Protein AF-A0A0L1L351-F1 (afdb_monomer_lite)

pLDDT: mean 82.44, std 9.79,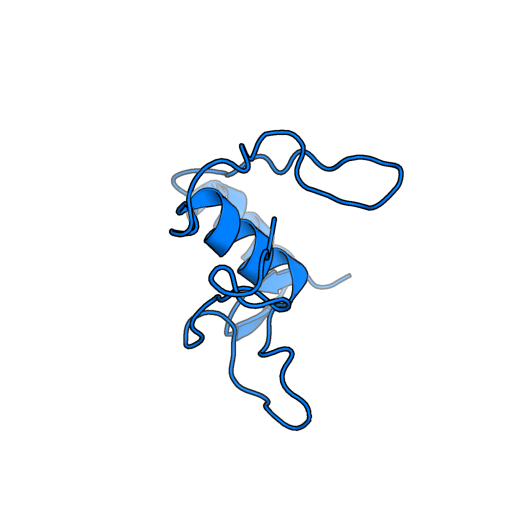 range [54.91, 95.38]

Sequence (90 aa):
EPAILDGYGPIPPSMARDLIANGAESFHRVLIDPRDGAPLEIGRKNYRLTPAMRHWLRLRDAKCTFPGCNNNTLDNDADHIHPWHH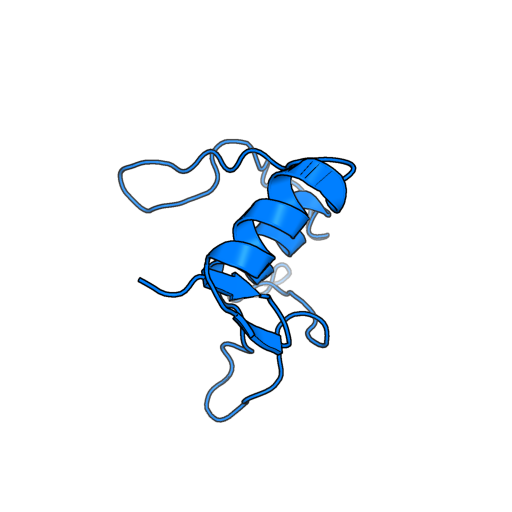GGTT

Secondary structure (DSSP, 8-state):
-PEEETTTEEE-HHHHHHIIIII-S------B-TTT--BTT-----SSPPHHHHHHHHHHHSB--STT---BGGG-----SS-GGGT---

Structure (mmCIF, N/CA/C/O backbone):
data_AF-A0A0L1L351-F1
#
_entry.id   AF-A0A0L1L351-F1
#
loop_
_atom_site.group_PDB
_atom_site.id
_atom_site.type_symbol
_atom_site.label_atom_id
_atom_site.label_alt_id
_atom_site.label_comp_id
_atom_site.label_asym_id
_atom_site.label_entity_id
_atom_site.label_seq_id
_atom_site.pdbx_PDB_ins_code
_atom_site.Cartn_x
_atom_site.Cartn_y
_atom_site.Cartn_z
_atom_site.occupancy
_atom_site.B_iso_or_equiv
_atom_site.auth_seq_id
_atom_site.auth_comp_id
_atom_site.auth_asym_id
_atom_site.auth_atom_id
_atom_site.pdbx_PDB_model_num
ATOM 1 N N . GLU A 1 1 ? -20.198 -4.223 6.579 1.00 60.62 1 GLU A N 1
ATOM 2 C CA . GLU A 1 1 ? -18.814 -4.733 6.489 1.00 60.62 1 GLU A CA 1
ATOM 3 C C . GLU A 1 1 ? -17.944 -4.247 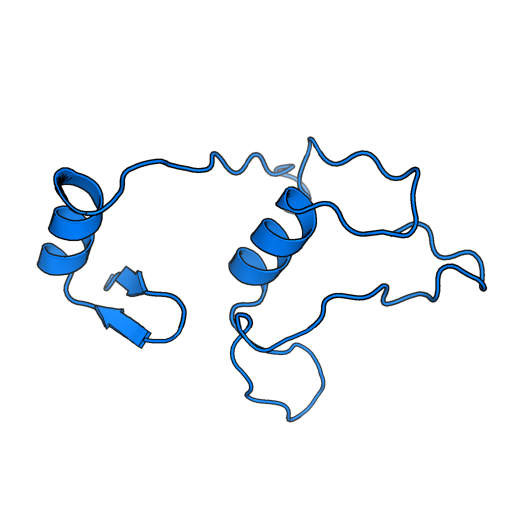7.653 1.00 60.62 1 GLU A C 1
ATOM 5 O O . GLU A 1 1 ? -18.060 -3.074 8.016 1.00 60.62 1 GLU A O 1
ATOM 10 N N . PRO A 1 2 ? -17.133 -5.124 8.277 1.00 79.25 2 PRO A N 1
ATOM 11 C CA . PRO A 1 2 ? -16.090 -4.733 9.230 1.00 79.25 2 PRO A CA 1
ATOM 12 C C . PRO A 1 2 ? -14.992 -3.912 8.537 1.00 79.25 2 PRO A C 1
ATOM 14 O O . PRO A 1 2 ? -14.729 -4.098 7.350 1.00 79.25 2 PRO A O 1
ATOM 17 N N . ALA A 1 3 ? -14.354 -3.001 9.272 1.00 89.06 3 ALA A N 1
ATOM 18 C CA . ALA A 1 3 ? -13.215 -2.246 8.754 1.00 89.06 3 ALA A CA 1
ATOM 19 C C . ALA A 1 3 ? -11.934 -3.072 8.915 1.00 89.06 3 ALA A C 1
ATOM 21 O O . ALA A 1 3 ? -11.815 -3.817 9.882 1.00 89.06 3 ALA A O 1
ATOM 22 N N . ILE A 1 4 ? -10.976 -2.934 8.001 1.00 88.06 4 ILE A N 1
ATOM 23 C CA . ILE A 1 4 ? -9.659 -3.572 8.113 1.00 88.06 4 ILE A CA 1
ATOM 24 C C . ILE A 1 4 ? -8.649 -2.524 8.579 1.00 88.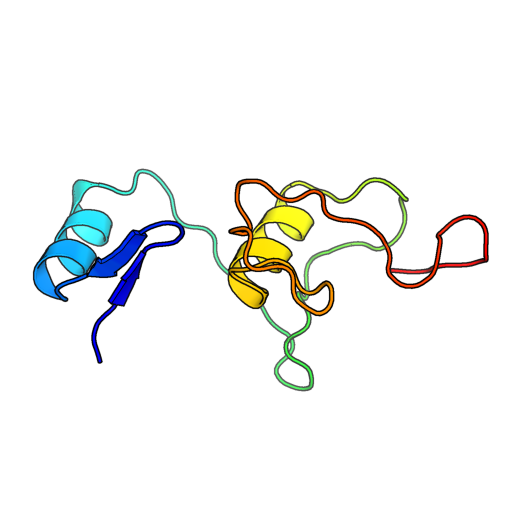06 4 ILE A C 1
ATOM 26 O O . ILE A 1 4 ? -8.547 -1.459 7.973 1.00 88.06 4 ILE A O 1
ATOM 30 N N . LEU A 1 5 ? -7.905 -2.833 9.640 1.00 87.12 5 LEU A N 1
ATOM 31 C CA . LEU A 1 5 ? -6.747 -2.069 10.086 1.00 87.12 5 LEU A CA 1
ATOM 32 C C . LEU A 1 5 ? -5.475 -2.757 9.583 1.00 87.12 5 LEU A C 1
ATOM 34 O O . LEU A 1 5 ? -5.259 -3.942 9.856 1.00 87.12 5 LEU A O 1
ATOM 38 N N . ASP A 1 6 ? -4.646 -2.025 8.841 1.00 80.19 6 ASP A N 1
ATOM 39 C CA . ASP A 1 6 ? -3.410 -2.569 8.273 1.00 80.19 6 ASP A CA 1
ATOM 40 C C . ASP A 1 6 ? -2.502 -3.143 9.374 1.00 80.19 6 ASP A C 1
ATOM 42 O O . ASP A 1 6 ? -2.352 -2.550 10.440 1.00 80.19 6 ASP A O 1
ATOM 46 N N . GLY A 1 7 ? -1.953 -4.338 9.150 1.00 79.56 7 GLY A N 1
ATOM 47 C CA . GLY A 1 7 ? -1.156 -5.080 10.138 1.00 79.56 7 GLY A CA 1
ATOM 48 C C . GLY A 1 7 ? -1.929 -5.774 11.276 1.00 79.56 7 GLY A C 1
ATOM 49 O O . GLY A 1 7 ? -1.370 -6.677 11.894 1.00 79.56 7 GLY A O 1
ATOM 50 N N . TYR A 1 8 ? -3.200 -5.434 11.526 1.00 85.69 8 TYR A N 1
ATOM 51 C CA . TYR A 1 8 ? -3.997 -5.998 12.634 1.00 85.69 8 TYR A CA 1
ATOM 52 C C . TYR A 1 8 ? -5.220 -6.806 12.174 1.00 85.69 8 TYR A C 1
ATOM 54 O O . TYR A 1 8 ? -5.680 -7.693 12.893 1.00 85.69 8 TYR A O 1
ATOM 62 N N . GLY A 1 9 ? -5.732 -6.544 10.967 1.00 86.25 9 GLY A N 1
ATOM 63 C CA . GLY A 1 9 ? -6.883 -7.244 10.398 1.00 86.25 9 GLY A CA 1
ATOM 64 C C . GLY A 1 9 ? -8.226 -6.569 10.715 1.00 86.25 9 GLY A C 1
ATOM 65 O O . GLY A 1 9 ? -8.277 -5.348 10.875 1.00 86.25 9 GLY A O 1
ATOM 66 N N . PRO A 1 10 ? -9.344 -7.317 10.729 1.00 91.88 10 PRO A N 1
ATOM 67 C CA . PRO A 1 10 ? -10.668 -6.738 10.914 1.00 91.88 10 PRO A CA 1
ATOM 68 C C . PRO A 1 10 ? -10.858 -6.164 12.321 1.00 91.88 10 PRO A C 1
ATOM 70 O O . PRO A 1 10 ? -10.626 -6.839 13.322 1.00 91.88 10 PRO A O 1
ATOM 73 N N . ILE A 1 11 ? -11.357 -4.932 12.385 1.00 94.38 11 ILE A N 1
ATOM 74 C CA . ILE A 1 11 ? -11.712 -4.223 13.611 1.00 94.38 11 ILE A CA 1
ATOM 75 C C . ILE A 1 11 ? -13.215 -3.902 13.644 1.00 94.38 11 ILE A C 1
ATOM 77 O O . ILE A 1 11 ? -13.857 -3.755 12.592 1.00 94.38 11 ILE A O 1
ATOM 81 N N . PRO A 1 12 ? -13.812 -3.756 14.842 1.00 95.31 12 PRO A N 1
ATOM 82 C CA . PRO A 1 12 ? -15.196 -3.323 14.970 1.00 95.31 12 PRO A CA 1
ATOM 83 C C . PRO A 1 12 ? -15.438 -1.958 14.300 1.00 95.31 12 PRO A C 1
ATOM 85 O O . PRO A 1 12 ? -14.611 -1.052 14.443 1.00 95.31 12 PRO A O 1
ATOM 88 N N . PRO A 1 13 ? -16.596 -1.739 13.647 1.00 94.56 13 PRO A N 1
ATOM 89 C CA . PRO A 1 13 ? -16.919 -0.449 13.036 1.00 94.56 13 PRO A CA 1
ATOM 90 C C . PRO A 1 13 ? -16.877 0.739 14.008 1.00 94.56 13 PRO A C 1
ATOM 92 O O . PRO A 1 13 ? -16.574 1.852 13.592 1.00 94.56 13 PRO A O 1
ATOM 95 N N . SER A 1 14 ? -17.172 0.524 15.295 1.00 94.75 14 SER A N 1
ATOM 96 C CA . SER A 1 14 ? -17.064 1.561 16.329 1.00 94.75 14 SER A CA 1
ATOM 97 C C . SER A 1 14 ? -15.622 2.021 16.535 1.00 94.75 14 SER A C 1
ATOM 99 O O . SER A 1 14 ? -15.375 3.221 16.566 1.00 94.75 14 SER A O 1
ATOM 101 N N . MET A 1 15 ? -14.675 1.082 16.596 1.00 95.38 15 MET A N 1
ATOM 102 C CA . MET A 1 15 ? -13.247 1.376 16.715 1.00 95.38 15 MET A CA 1
ATOM 103 C C . MET A 1 15 ? -12.731 2.109 15.476 1.00 95.38 15 MET A C 1
ATOM 105 O O . MET A 1 15 ? -12.015 3.093 15.600 1.00 95.38 15 MET A O 1
ATOM 109 N N . ALA A 1 16 ? -13.148 1.687 14.280 1.00 94.00 16 ALA A N 1
ATOM 110 C CA . ALA A 1 16 ? -12.774 2.375 13.048 1.00 94.00 16 ALA A CA 1
ATOM 111 C C . ALA A 1 16 ? -13.253 3.836 13.030 1.00 94.00 16 ALA A C 1
ATOM 113 O O . ALA A 1 16 ? -12.498 4.731 12.663 1.00 94.00 16 ALA A O 1
ATOM 114 N N . ARG A 1 17 ? -14.498 4.089 13.459 1.00 94.19 17 ARG A N 1
ATOM 115 C CA . ARG A 1 17 ? -15.043 5.452 13.566 1.00 94.19 17 ARG A CA 1
ATOM 116 C C . ARG A 1 17 ? -14.282 6.293 14.582 1.00 94.19 17 ARG A C 1
ATOM 118 O O . ARG A 1 17 ? -14.042 7.461 14.310 1.00 94.19 17 ARG A O 1
ATOM 125 N N . ASP A 1 18 ? -13.909 5.707 15.714 1.00 95.38 18 ASP A N 1
ATOM 126 C CA . ASP A 1 18 ? -13.142 6.400 16.747 1.00 95.38 18 ASP A CA 1
ATOM 127 C C . ASP A 1 18 ? -11.730 6.760 16.264 1.00 95.38 18 ASP A C 1
ATOM 129 O O . ASP A 1 18 ? -11.312 7.905 16.389 1.00 95.38 18 ASP A O 1
ATOM 133 N N . LEU A 1 19 ? -11.041 5.834 15.587 1.00 93.81 19 LEU A N 1
ATOM 134 C CA . LEU A 1 19 ? -9.750 6.113 14.953 1.00 93.81 19 LEU A CA 1
ATOM 135 C C . LEU A 1 19 ? -9.853 7.251 13.931 1.00 93.81 19 LEU A C 1
ATOM 137 O O . LEU A 1 19 ? -8.990 8.120 13.902 1.00 93.81 19 LEU A O 1
ATOM 141 N N . ILE A 1 20 ? -10.917 7.286 13.126 1.00 91.31 20 ILE A N 1
ATOM 142 C CA . ILE A 1 20 ? -11.144 8.364 12.152 1.00 91.31 20 ILE A CA 1
ATOM 143 C C . ILE A 1 20 ? -11.439 9.699 12.850 1.00 91.31 20 ILE A C 1
ATOM 145 O O . ILE A 1 20 ? -10.934 10.730 12.421 1.00 91.31 20 ILE A O 1
ATOM 149 N N . ALA A 1 21 ? -12.270 9.699 13.893 1.00 94.00 21 ALA A N 1
ATOM 150 C CA . ALA A 1 21 ? -12.715 10.929 14.543 1.00 94.00 21 ALA A CA 1
ATOM 151 C C . ALA A 1 21 ? -11.666 11.523 15.496 1.00 94.00 21 ALA A C 1
ATOM 153 O O . ALA A 1 21 ? -11.547 12.742 15.578 1.00 94.00 21 ALA A O 1
ATOM 154 N N . ASN A 1 22 ? -10.931 10.665 16.209 1.00 95.25 22 ASN A N 1
ATOM 155 C CA . ASN A 1 22 ? -10.120 11.044 17.367 1.00 95.25 22 ASN A CA 1
ATOM 156 C C . ASN A 1 22 ? -8.672 10.530 17.312 1.00 95.25 22 ASN A C 1
ATOM 158 O O . ASN A 1 22 ? -7.836 11.019 18.067 1.00 95.25 22 ASN A O 1
ATOM 162 N N . GLY A 1 23 ? -8.363 9.536 16.472 1.00 90.50 23 GLY A N 1
ATOM 163 C CA . GLY A 1 23 ? -7.033 8.912 16.415 1.00 90.50 23 GLY A CA 1
ATOM 164 C C . GLY A 1 23 ? -6.157 9.356 15.240 1.00 90.50 23 GLY A C 1
ATOM 165 O O . GLY A 1 23 ? -4.935 9.247 15.311 1.00 90.50 23 GLY A O 1
ATOM 166 N N . ALA A 1 24 ? -6.758 9.832 14.150 1.00 87.94 24 ALA A N 1
ATOM 167 C CA . ALA A 1 24 ? -6.052 10.203 12.932 1.00 87.94 24 ALA A CA 1
ATOM 168 C C . ALA A 1 24 ? -5.715 11.700 12.920 1.00 87.94 24 ALA A C 1
ATOM 170 O O . ALA A 1 24 ? -6.599 12.550 12.891 1.00 87.94 24 ALA A O 1
ATOM 171 N N . GLU A 1 25 ? -4.424 12.025 12.865 1.00 90.88 25 GLU A N 1
ATOM 172 C CA . GLU A 1 25 ? -3.957 13.414 12.735 1.00 90.88 25 GLU A CA 1
ATOM 173 C C . GLU A 1 25 ? -3.995 13.920 11.285 1.00 90.88 25 GLU A C 1
ATOM 175 O O . GLU A 1 25 ? -3.996 15.124 11.028 1.00 90.88 25 GLU A O 1
ATOM 180 N N . SER A 1 26 ? -4.005 13.008 10.309 1.00 85.25 26 SER A N 1
ATOM 181 C CA . SER A 1 26 ? -4.016 13.349 8.888 1.00 85.25 26 SER A CA 1
ATOM 182 C C . SER A 1 26 ? -4.632 12.240 8.039 1.00 85.25 26 SER A C 1
ATOM 184 O O . SER A 1 26 ? -4.675 11.074 8.433 1.00 85.25 26 SER A O 1
ATOM 186 N N . PHE A 1 27 ? -5.093 12.615 6.845 1.00 82.50 27 PHE A N 1
ATOM 187 C CA . PHE A 1 27 ? -5.659 11.696 5.864 1.00 82.50 27 PHE A CA 1
ATOM 188 C C . PHE A 1 27 ? -4.951 11.849 4.524 1.00 82.50 27 PHE A C 1
ATOM 190 O O . PHE A 1 27 ? -4.734 12.963 4.042 1.00 82.50 27 PHE A O 1
ATOM 197 N N . HIS A 1 28 ? -4.653 10.721 3.883 1.00 76.50 28 HIS A N 1
ATOM 198 C CA . HIS A 1 28 ? -4.201 10.702 2.500 1.00 76.50 28 HIS A CA 1
ATOM 199 C C . HIS A 1 28 ? -5.391 10.502 1.570 1.00 76.50 28 HIS A C 1
ATOM 201 O O . HIS A 1 28 ? -6.141 9.533 1.685 1.00 76.50 28 HIS A O 1
ATOM 207 N N . ARG A 1 29 ? -5.548 11.411 0.610 1.00 74.94 29 ARG A N 1
ATOM 208 C CA . ARG A 1 29 ? -6.508 11.238 -0.476 1.00 74.94 29 ARG A CA 1
ATOM 209 C C . ARG A 1 29 ? -5.888 10.344 -1.546 1.00 74.94 29 ARG A C 1
ATOM 211 O O . ARG A 1 29 ? -4.816 10.647 -2.058 1.00 74.94 29 ARG A O 1
ATOM 218 N N . VAL A 1 30 ? -6.585 9.271 -1.903 1.00 70.56 30 VAL A N 1
ATOM 219 C CA . VAL A 1 30 ? -6.185 8.374 -2.992 1.00 70.56 30 VAL A CA 1
ATOM 220 C C . VAL A 1 30 ? -6.998 8.731 -4.235 1.00 70.56 30 VAL A C 1
ATOM 222 O O . VAL A 1 30 ? -8.218 8.586 -4.246 1.00 70.56 30 VAL A O 1
ATOM 225 N N . LEU A 1 31 ? -6.326 9.239 -5.270 1.00 71.69 31 LEU A N 1
ATOM 226 C CA . LEU A 1 31 ? -6.912 9.487 -6.589 1.00 71.69 31 LEU A CA 1
ATOM 227 C C . LEU A 1 31 ? -6.474 8.382 -7.545 1.00 71.69 31 LEU A C 1
ATOM 229 O O . LEU A 1 31 ? -5.286 8.259 -7.845 1.00 71.69 31 LEU A O 1
ATOM 233 N N . ILE A 1 32 ? -7.437 7.594 -8.010 1.00 71.69 32 ILE A N 1
ATOM 234 C CA . ILE A 1 32 ? -7.210 6.469 -8.917 1.00 71.69 32 ILE A CA 1
ATOM 235 C C . ILE A 1 32 ? -7.853 6.748 -10.276 1.00 71.69 32 ILE A C 1
ATOM 237 O O . ILE A 1 32 ? -8.910 7.378 -10.354 1.00 71.69 32 ILE A O 1
ATOM 241 N N . ASP A 1 33 ? -7.214 6.287 -11.344 1.00 71.06 33 ASP A N 1
ATOM 242 C CA . ASP A 1 33 ? -7.792 6.247 -12.678 1.00 71.06 33 ASP A CA 1
ATOM 243 C C . ASP A 1 33 ? -8.942 5.229 -12.668 1.00 71.06 33 ASP A C 1
ATOM 245 O O . ASP A 1 33 ? -8.732 4.071 -12.300 1.00 71.06 33 ASP A O 1
ATOM 249 N N . PRO A 1 34 ? -10.170 5.615 -13.042 1.00 72.88 34 PRO A N 1
ATOM 250 C CA . PRO A 1 34 ? -11.309 4.704 -12.997 1.00 72.88 34 PRO A CA 1
ATOM 251 C C . PRO A 1 34 ? -11.205 3.537 -13.992 1.00 72.88 34 PRO A C 1
ATOM 253 O O . PRO A 1 34 ? -11.990 2.598 -13.890 1.00 72.88 34 PRO A O 1
ATOM 256 N N . ARG A 1 35 ? -10.283 3.583 -14.965 1.00 73.88 35 ARG A N 1
ATOM 257 C CA . ARG A 1 35 ? -10.120 2.535 -15.985 1.00 73.88 35 ARG A CA 1
ATOM 258 C C . ARG A 1 35 ? -9.342 1.329 -15.472 1.00 73.88 35 ARG A C 1
ATOM 260 O O . ARG A 1 35 ? -9.675 0.206 -15.833 1.00 73.88 35 ARG A O 1
ATOM 267 N N . ASP A 1 36 ? -8.304 1.564 -14.674 1.00 69.06 36 ASP A N 1
ATOM 268 C CA . ASP A 1 36 ? -7.347 0.531 -14.252 1.00 69.06 36 ASP A CA 1
ATOM 269 C C . ASP A 1 36 ? -6.945 0.618 -12.767 1.00 69.06 36 ASP A C 1
ATOM 271 O O . ASP A 1 36 ? -6.184 -0.217 -12.279 1.00 69.06 36 ASP A O 1
ATOM 275 N N . GLY A 1 37 ? -7.464 1.600 -12.024 1.00 67.12 37 GLY A N 1
ATOM 276 C CA . GLY A 1 37 ? -7.147 1.817 -10.615 1.00 67.12 37 GLY A CA 1
ATOM 277 C C . GLY A 1 37 ? -5.758 2.416 -10.373 1.00 67.12 37 GLY A C 1
ATOM 278 O O . GLY A 1 37 ? -5.308 2.450 -9.223 1.00 67.12 37 GLY A O 1
ATOM 279 N N . ALA A 1 38 ? -5.056 2.880 -11.414 1.00 67.12 38 ALA A N 1
ATOM 280 C CA . ALA A 1 38 ? -3.708 3.417 -11.274 1.00 67.12 38 ALA A CA 1
ATOM 281 C C . ALA A 1 38 ? -3.704 4.794 -10.574 1.00 67.12 38 ALA A C 1
ATOM 283 O O . ALA A 1 38 ? -4.585 5.616 -10.826 1.00 67.12 38 ALA A O 1
ATOM 284 N N . PRO A 1 39 ? -2.708 5.111 -9.726 1.00 67.06 39 PRO A N 1
ATOM 285 C CA . PRO A 1 39 ? -2.600 6.432 -9.112 1.00 67.06 39 PRO A CA 1
ATOM 286 C C . PRO A 1 39 ? -2.339 7.520 -10.164 1.00 67.06 39 PRO A C 1
ATOM 288 O O . PRO A 1 39 ? -1.378 7.428 -10.931 1.00 67.06 39 PRO A O 1
ATOM 291 N N . LEU A 1 40 ? -3.151 8.583 -10.166 1.00 57.53 40 LEU A N 1
ATOM 292 C CA . LEU A 1 40 ? -3.088 9.646 -11.185 1.00 57.53 40 LEU A CA 1
ATOM 293 C C . LEU A 1 40 ? -1.938 10.658 -10.988 1.00 57.53 40 LEU A C 1
ATOM 295 O O . LEU A 1 40 ? -1.531 11.306 -11.948 1.00 57.53 40 LEU A O 1
ATOM 299 N N . GLU A 1 41 ? -1.392 10.799 -9.775 1.00 54.91 41 GLU A N 1
ATOM 300 C CA . GLU A 1 41 ? -0.450 11.885 -9.417 1.00 54.91 41 GLU A CA 1
ATOM 301 C C . GLU A 1 41 ? 1.036 11.491 -9.375 1.00 54.91 41 GLU A C 1
ATOM 303 O O . GLU A 1 41 ? 1.900 12.301 -9.036 1.00 54.91 41 GLU A O 1
ATOM 308 N N . ILE A 1 42 ? 1.379 10.251 -9.719 1.00 58.34 42 ILE A N 1
ATOM 309 C CA . ILE A 1 42 ? 2.737 9.750 -9.511 1.00 58.34 42 ILE A CA 1
ATOM 310 C C . ILE A 1 42 ? 3.553 9.845 -10.807 1.00 58.34 42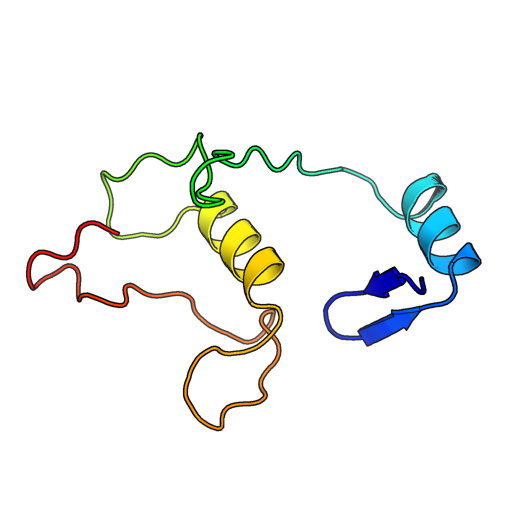 ILE A C 1
ATOM 312 O O . ILE A 1 42 ? 3.395 9.053 -11.736 1.00 58.34 42 ILE A O 1
ATOM 316 N N . GLY A 1 43 ? 4.463 10.822 -10.858 1.00 56.69 43 GLY A N 1
ATOM 317 C CA . GLY A 1 43 ? 5.445 10.964 -11.937 1.00 56.69 43 GLY A CA 1
ATOM 318 C C . GLY A 1 43 ? 6.444 9.796 -12.006 1.00 56.69 43 GLY A C 1
ATOM 319 O O . GLY A 1 43 ? 6.856 9.258 -10.984 1.00 56.69 43 GLY A O 1
ATOM 320 N N . ARG A 1 44 ? 6.861 9.436 -13.230 1.00 64.06 44 ARG A N 1
ATOM 321 C CA . ARG A 1 44 ? 7.550 8.171 -13.585 1.00 64.06 44 ARG A CA 1
ATOM 322 C C . ARG A 1 44 ? 9.014 8.344 -14.032 1.00 64.06 44 ARG A C 1
ATOM 324 O O . ARG A 1 44 ? 9.477 7.657 -14.932 1.00 64.06 44 ARG A O 1
ATOM 331 N N . LYS A 1 45 ? 9.725 9.347 -13.504 1.00 65.50 45 LYS A N 1
ATOM 332 C CA . LYS A 1 45 ? 11.047 9.759 -14.038 1.00 65.50 45 LYS A CA 1
ATOM 333 C C . LYS A 1 45 ? 12.259 9.203 -13.287 1.00 65.50 45 LYS A C 1
ATOM 335 O O . LYS A 1 45 ? 13.370 9.336 -13.786 1.00 65.50 45 LYS A O 1
ATOM 340 N N . ASN A 1 46 ? 12.065 8.615 -12.108 1.00 70.75 46 ASN A N 1
ATOM 341 C CA . ASN A 1 46 ? 13.153 8.220 -11.218 1.00 70.75 46 ASN A CA 1
ATOM 342 C C . ASN A 1 46 ? 12.981 6.770 -10.767 1.00 70.75 46 ASN A C 1
ATOM 344 O O . ASN A 1 46 ? 11.865 6.369 -10.458 1.00 70.75 46 ASN A O 1
ATOM 348 N N . TYR A 1 47 ? 14.101 6.057 -10.621 1.00 80.19 47 TYR A N 1
ATOM 349 C CA . TYR A 1 47 ? 14.155 4.717 -10.028 1.00 80.19 47 TYR A CA 1
ATOM 350 C C . TYR A 1 47 ? 13.541 4.677 -8.622 1.00 80.19 47 TYR A C 1
ATOM 352 O O . TYR A 1 47 ? 12.752 3.813 -8.274 1.00 80.19 47 TYR A O 1
ATOM 360 N N . ARG A 1 48 ? 13.896 5.637 -7.760 1.00 84.00 48 ARG A N 1
ATOM 361 C CA . ARG A 1 48 ? 13.502 5.560 -6.351 1.00 84.00 48 ARG A CA 1
ATOM 362 C C . ARG A 1 48 ? 12.015 5.871 -6.175 1.00 84.00 48 ARG A C 1
ATOM 364 O O . ARG A 1 48 ? 11.593 7.012 -6.365 1.00 84.00 48 ARG A O 1
ATOM 371 N N . LEU A 1 49 ? 11.265 4.877 -5.698 1.00 82.62 49 LEU A N 1
ATOM 372 C CA . LEU A 1 49 ? 9.853 5.017 -5.354 1.00 82.62 49 LEU A CA 1
ATOM 373 C C . LEU A 1 49 ? 9.640 6.115 -4.303 1.00 82.62 49 LEU A C 1
ATOM 375 O O . LEU A 1 49 ? 10.233 6.101 -3.209 1.00 82.62 49 LEU A O 1
ATOM 379 N N . THR A 1 50 ? 8.751 7.054 -4.626 1.00 81.38 50 THR A N 1
ATOM 380 C CA . THR A 1 50 ? 8.356 8.127 -3.708 1.00 81.38 50 THR A CA 1
ATOM 381 C C . THR A 1 50 ? 7.599 7.554 -2.501 1.00 81.38 50 THR A C 1
ATOM 383 O O . THR A 1 50 ? 7.047 6.451 -2.575 1.00 81.38 50 THR A O 1
ATOM 386 N N . PRO A 1 51 ? 7.530 8.276 -1.369 1.00 81.88 51 PRO A N 1
ATOM 387 C CA . PRO A 1 51 ? 6.707 7.852 -0.236 1.00 81.88 51 PRO A CA 1
ATOM 388 C C . PRO A 1 51 ? 5.239 7.608 -0.618 1.00 81.88 51 PRO A C 1
ATOM 390 O O . PRO A 1 51 ? 4.646 6.641 -0.150 1.00 81.88 51 PRO A O 1
ATOM 393 N N . ALA A 1 52 ? 4.681 8.419 -1.525 1.00 78.06 52 ALA A N 1
ATOM 394 C CA . ALA A 1 52 ? 3.318 8.251 -2.027 1.00 78.06 52 ALA A CA 1
ATOM 395 C C . ALA A 1 52 ? 3.133 6.931 -2.800 1.00 78.06 52 ALA A C 1
ATOM 397 O O . ALA A 1 52 ? 2.145 6.235 -2.583 1.00 78.06 52 ALA A O 1
ATOM 398 N N . MET A 1 53 ? 4.107 6.541 -3.636 1.00 80.75 53 MET A N 1
ATOM 399 C CA . MET A 1 53 ? 4.103 5.239 -4.327 1.00 80.75 53 MET A CA 1
ATOM 400 C C . MET A 1 53 ? 4.102 4.080 -3.344 1.00 80.75 53 MET A C 1
ATOM 402 O O . MET A 1 53 ? 3.283 3.174 -3.454 1.00 80.75 53 MET A O 1
ATOM 406 N N . ARG A 1 54 ? 5.003 4.126 -2.358 1.00 85.44 54 ARG A N 1
ATOM 407 C CA . ARG A 1 54 ? 5.092 3.086 -1.330 1.00 85.44 54 ARG A CA 1
ATOM 408 C C . ARG A 1 54 ? 3.811 2.985 -0.513 1.00 85.44 54 ARG A C 1
ATOM 410 O O . ARG A 1 54 ? 3.360 1.878 -0.244 1.00 85.44 54 ARG A O 1
ATOM 417 N N . HIS A 1 55 ? 3.202 4.114 -0.162 1.00 82.06 55 HIS A N 1
ATOM 418 C CA . HIS A 1 55 ? 1.922 4.114 0.539 1.00 82.06 55 HIS A CA 1
ATOM 419 C C . HIS A 1 55 ? 0.821 3.480 -0.322 1.00 82.06 55 HIS A C 1
ATOM 421 O O . HIS A 1 55 ? 0.110 2.597 0.146 1.00 82.06 55 HIS A O 1
ATOM 427 N N . TRP A 1 56 ? 0.722 3.850 -1.600 1.00 81.19 56 TRP A N 1
ATOM 428 C CA . TRP A 1 56 ? -0.263 3.239 -2.490 1.00 81.19 56 TRP A CA 1
ATOM 429 C C . TRP A 1 56 ? -0.067 1.724 -2.641 1.00 81.19 56 TRP A C 1
ATOM 431 O O . TRP A 1 56 ? -1.044 0.985 -2.574 1.00 81.19 56 TRP A O 1
ATOM 441 N N . LEU A 1 57 ? 1.177 1.248 -2.774 1.00 84.38 57 LEU A N 1
ATOM 442 C CA . LEU A 1 57 ? 1.469 -0.189 -2.858 1.00 84.38 57 LEU A CA 1
ATOM 443 C C . LEU A 1 57 ? 1.013 -0.935 -1.598 1.00 84.38 57 LEU A C 1
ATOM 445 O O . LEU A 1 57 ? 0.402 -1.993 -1.704 1.00 84.38 57 LEU A O 1
ATOM 449 N N . ARG A 1 58 ? 1.227 -0.349 -0.413 1.00 85.75 58 ARG A N 1
ATOM 450 C CA . ARG A 1 58 ? 0.739 -0.902 0.862 1.00 85.75 58 ARG A CA 1
ATOM 451 C C . ARG A 1 58 ? -0.784 -1.005 0.890 1.00 85.75 58 ARG A C 1
ATOM 453 O O . ARG A 1 58 ? -1.311 -2.063 1.209 1.00 85.75 58 ARG A O 1
ATOM 460 N N . LEU A 1 59 ? -1.476 0.065 0.494 1.00 81.81 59 LEU A N 1
ATOM 461 C CA . LEU A 1 59 ? -2.942 0.100 0.449 1.00 81.81 59 LEU A CA 1
ATOM 462 C C . LEU A 1 59 ? -3.525 -0.899 -0.555 1.00 81.81 59 LEU A C 1
ATOM 464 O O . LEU A 1 59 ? -4.573 -1.480 -0.287 1.00 81.81 59 LEU A O 1
ATOM 468 N N . ARG A 1 60 ? -2.870 -1.084 -1.708 1.00 83.94 60 ARG A N 1
ATOM 469 C CA . ARG A 1 60 ? -3.316 -2.021 -2.744 1.00 83.94 60 ARG A CA 1
ATOM 470 C C . ARG A 1 60 ? -3.097 -3.473 -2.328 1.00 83.94 60 ARG A C 1
ATOM 472 O O . ARG A 1 60 ? -4.002 -4.284 -2.496 1.00 83.94 60 ARG A O 1
ATOM 479 N N . ASP A 1 61 ? -1.898 -3.797 -1.846 1.00 86.06 61 ASP A N 1
ATOM 480 C CA . ASP A 1 61 ? -1.467 -5.190 -1.723 1.00 86.06 61 ASP A CA 1
ATOM 481 C C . ASP A 1 61 ? -1.755 -5.779 -0.334 1.00 86.06 61 ASP A C 1
ATOM 483 O O . ASP A 1 61 ? -2.058 -6.968 -0.246 1.00 86.06 61 ASP A O 1
ATOM 487 N N . ALA A 1 62 ? -1.685 -4.973 0.739 1.00 82.31 62 ALA A N 1
ATOM 488 C CA . ALA A 1 62 ? -1.792 -5.336 2.170 1.00 82.31 62 ALA A CA 1
ATOM 489 C C . ALA A 1 62 ? -0.838 -6.452 2.679 1.00 82.31 62 ALA A C 1
ATOM 491 O O . ALA A 1 62 ? -0.516 -6.535 3.867 1.00 82.31 62 ALA A O 1
ATOM 492 N N . LYS A 1 63 ? -0.351 -7.320 1.789 1.00 88.12 63 LYS A N 1
ATOM 493 C CA . LYS A 1 63 ? 0.616 -8.397 2.005 1.00 88.12 63 LYS A CA 1
ATOM 494 C C . LYS A 1 63 ? 1.628 -8.445 0.864 1.00 88.12 63 LYS A C 1
ATOM 496 O O . LYS A 1 63 ? 1.452 -7.827 -0.182 1.00 88.12 63 LYS A O 1
ATOM 501 N N . CYS A 1 64 ? 2.706 -9.190 1.073 1.00 89.88 64 CYS A N 1
ATOM 502 C CA . CYS A 1 64 ? 3.689 -9.462 0.037 1.00 89.88 64 CYS A CA 1
ATOM 503 C C . CYS A 1 64 ? 3.020 -10.147 -1.162 1.00 89.88 64 CYS A C 1
ATOM 505 O O . CYS A 1 64 ? 2.290 -11.122 -0.999 1.00 89.88 64 CYS A O 1
ATOM 507 N N . THR A 1 65 ? 3.300 -9.656 -2.366 1.00 90.19 65 THR A N 1
ATOM 508 C CA . THR A 1 65 ? 2.782 -10.228 -3.617 1.00 90.19 65 THR A CA 1
ATOM 509 C C . THR A 1 65 ? 3.631 -11.391 -4.135 1.00 90.19 65 THR A C 1
ATOM 511 O O . THR A 1 65 ? 3.241 -12.057 -5.094 1.00 90.19 65 THR A O 1
ATOM 514 N N . PHE A 1 66 ? 4.782 -11.667 -3.509 1.00 90.12 66 PHE A N 1
ATOM 515 C CA . PHE A 1 66 ? 5.629 -12.798 -3.874 1.00 90.12 66 PHE A CA 1
ATOM 516 C C . PHE A 1 66 ? 4.917 -14.130 -3.571 1.00 90.12 66 PHE A C 1
ATOM 518 O O . PHE A 1 66 ? 4.402 -14.300 -2.460 1.00 90.12 66 PHE A O 1
ATOM 525 N N . PRO A 1 67 ? 4.907 -15.102 -4.505 1.00 91.06 67 PRO A N 1
ATOM 526 C CA . PRO A 1 67 ? 4.208 -16.369 -4.314 1.00 91.06 67 PRO A CA 1
ATOM 527 C C . PRO A 1 67 ? 4.605 -17.087 -3.016 1.00 91.06 67 PRO A C 1
ATOM 529 O O . PRO A 1 67 ? 5.772 -17.394 -2.787 1.00 91.06 67 PRO A O 1
ATOM 532 N N . GLY A 1 68 ? 3.616 -17.372 -2.166 1.00 90.94 68 GLY A N 1
ATOM 533 C CA . GLY A 1 68 ? 3.806 -18.092 -0.901 1.00 90.94 68 GLY A CA 1
ATOM 534 C C . GLY A 1 68 ? 4.300 -17.240 0.273 1.00 90.94 68 GLY A C 1
ATOM 535 O O . GLY A 1 68 ? 4.355 -17.740 1.396 1.00 90.94 68 GLY A O 1
ATOM 536 N N . CYS A 1 69 ? 4.614 -15.961 0.057 1.00 90.38 69 CYS A N 1
ATOM 537 C CA . CYS A 1 69 ? 4.927 -15.049 1.148 1.00 90.38 69 CYS A CA 1
ATOM 538 C C . CYS A 1 69 ? 3.638 -14.543 1.810 1.00 90.38 69 CYS A C 1
ATOM 540 O O . CYS A 1 69 ? 2.687 -14.159 1.136 1.00 90.38 69 CYS A O 1
ATOM 542 N N . ASN A 1 70 ? 3.617 -14.514 3.142 1.00 87.19 70 ASN A N 1
ATOM 543 C CA . ASN A 1 70 ? 2.490 -14.000 3.927 1.00 87.19 70 ASN A CA 1
ATOM 544 C C . ASN A 1 70 ? 2.857 -12.765 4.756 1.00 87.19 70 ASN A C 1
ATOM 546 O O . ASN A 1 70 ? 2.079 -12.357 5.619 1.00 87.19 70 ASN A O 1
ATOM 550 N N . ASN A 1 71 ? 4.031 -12.182 4.502 1.00 89.25 71 ASN A N 1
ATOM 551 C CA . ASN A 1 71 ? 4.494 -1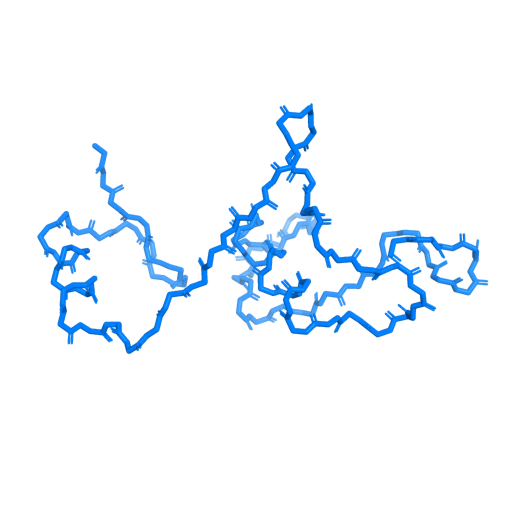1.012 5.229 1.00 89.25 71 ASN A CA 1
ATOM 552 C C . ASN A 1 71 ? 3.590 -9.808 4.937 1.00 89.25 71 ASN A C 1
ATOM 554 O O . ASN A 1 71 ? 3.184 -9.573 3.795 1.00 89.25 71 ASN A O 1
ATOM 558 N N . ASN A 1 72 ? 3.268 -9.056 5.976 1.00 84.94 72 ASN A N 1
ATOM 559 C CA . ASN A 1 72 ? 2.502 -7.813 5.928 1.00 84.94 72 ASN A CA 1
ATOM 560 C C . ASN A 1 72 ? 3.291 -6.704 5.204 1.00 84.94 72 ASN A C 1
ATOM 562 O O . ASN A 1 72 ? 4.519 -6.665 5.209 1.00 84.94 72 ASN A O 1
ATOM 566 N N . THR A 1 73 ? 2.585 -5.778 4.548 1.00 81.00 73 THR A N 1
ATOM 567 C CA . THR A 1 73 ? 3.223 -4.742 3.711 1.00 81.00 73 THR A CA 1
ATOM 568 C C . THR A 1 73 ? 4.053 -3.709 4.465 1.00 81.00 73 THR A C 1
ATOM 570 O O . THR A 1 73 ? 4.839 -2.991 3.844 1.00 81.00 73 THR A O 1
ATOM 573 N N . LEU A 1 74 ? 3.891 -3.609 5.785 1.00 79.00 74 LEU A N 1
ATOM 574 C CA . LEU A 1 74 ? 4.711 -2.735 6.626 1.00 79.00 74 LEU A CA 1
ATOM 575 C C . LEU A 1 74 ? 6.170 -3.206 6.691 1.00 79.00 74 LEU A C 1
ATOM 577 O O . LEU A 1 74 ? 7.061 -2.358 6.734 1.00 79.00 74 LEU A O 1
ATOM 581 N N . ASP A 1 75 ? 6.388 -4.518 6.575 1.00 82.69 75 ASP A N 1
ATOM 582 C CA . ASP A 1 75 ? 7.692 -5.177 6.692 1.00 82.69 75 ASP A CA 1
ATOM 583 C C . ASP A 1 75 ? 8.290 -5.554 5.321 1.00 82.69 75 ASP A C 1
ATOM 585 O O . ASP A 1 75 ? 9.264 -6.302 5.243 1.00 82.69 75 ASP A O 1
ATOM 589 N N . ASN A 1 76 ? 7.711 -5.050 4.224 1.00 85.19 76 ASN A N 1
ATOM 590 C CA . ASN A 1 76 ? 8.154 -5.336 2.860 1.00 85.19 76 ASN A CA 1
ATOM 591 C C . ASN A 1 76 ? 8.840 -4.130 2.211 1.00 85.19 76 ASN A C 1
ATOM 593 O O . ASN A 1 76 ? 8.387 -2.986 2.338 1.00 85.19 76 ASN A O 1
ATOM 597 N N . ASP A 1 77 ? 9.867 -4.417 1.415 1.00 87.31 77 ASP A N 1
ATOM 598 C CA . ASP A 1 77 ? 10.402 -3.475 0.439 1.00 87.31 77 ASP A CA 1
ATOM 599 C C . ASP A 1 77 ? 9.560 -3.478 -0.842 1.00 87.31 77 ASP A C 1
ATOM 601 O O . ASP A 1 77 ? 8.967 -4.484 -1.234 1.00 87.31 77 ASP A O 1
ATOM 605 N N . ALA A 1 78 ? 9.508 -2.319 -1.496 1.00 87.94 78 ALA A N 1
ATOM 606 C CA . ALA A 1 78 ? 8.848 -2.144 -2.780 1.00 87.94 78 ALA A CA 1
ATOM 607 C C . ALA A 1 78 ? 9.899 -1.976 -3.877 1.00 87.94 78 ALA A C 1
ATOM 609 O O . ALA A 1 78 ? 10.803 -1.149 -3.735 1.00 87.94 78 ALA A O 1
ATOM 610 N N . ASP A 1 79 ? 9.741 -2.721 -4.969 1.00 87.88 79 ASP A N 1
ATOM 611 C CA . ASP A 1 79 ? 10.656 -2.698 -6.108 1.00 87.88 79 ASP A CA 1
ATOM 612 C C . ASP A 1 79 ? 9.906 -2.874 -7.438 1.00 87.88 79 ASP A C 1
ATOM 614 O O . ASP A 1 79 ? 8.716 -3.209 -7.480 1.00 87.88 79 ASP A O 1
ATOM 618 N N . HIS A 1 80 ? 10.609 -2.615 -8.535 1.00 87.50 80 HIS A N 1
ATOM 619 C CA . HIS A 1 80 ? 10.099 -2.727 -9.892 1.00 87.50 80 HIS A CA 1
ATOM 620 C C . HIS A 1 80 ? 9.948 -4.195 -10.305 1.00 87.50 80 HIS A C 1
ATOM 622 O O . HIS A 1 80 ? 10.881 -4.984 -10.185 1.00 87.50 80 HIS A O 1
ATOM 628 N N . ILE A 1 81 ? 8.793 -4.548 -10.879 1.00 87.50 81 ILE A N 1
ATOM 629 C CA . ILE A 1 81 ? 8.572 -5.893 -11.440 1.00 87.50 81 ILE A CA 1
ATOM 630 C C . ILE A 1 81 ? 9.452 -6.107 -12.676 1.00 87.50 81 ILE A C 1
ATOM 632 O O . ILE A 1 81 ? 10.086 -7.152 -12.811 1.00 87.50 81 ILE A O 1
ATOM 636 N N . HIS A 1 82 ? 9.497 -5.117 -13.577 1.00 87.75 82 HIS A N 1
ATOM 637 C CA . HIS A 1 82 ? 10.478 -5.094 -14.661 1.00 87.75 82 HIS A CA 1
ATOM 638 C C . HIS A 1 82 ? 11.696 -4.294 -14.196 1.00 87.75 82 HIS A C 1
ATOM 640 O O . HIS A 1 82 ? 11.536 -3.100 -13.921 1.00 87.75 82 HIS A O 1
ATOM 646 N N . PRO A 1 83 ? 12.894 -4.896 -14.091 1.00 88.56 83 PRO A N 1
ATOM 647 C CA . PRO A 1 83 ? 14.040 -4.210 -13.519 1.00 88.56 83 PRO A CA 1
ATOM 648 C C . PRO A 1 83 ? 14.358 -2.912 -14.264 1.00 88.56 83 PRO A C 1
ATOM 650 O O . PRO A 1 83 ? 14.476 -2.885 -15.491 1.00 88.56 83 PRO A O 1
ATOM 653 N N . TRP A 1 84 ? 14.559 -1.830 -13.514 1.00 86.19 84 TRP A N 1
ATOM 654 C CA . TRP A 1 84 ? 14.827 -0.502 -14.077 1.00 86.19 84 TRP A CA 1
ATOM 655 C C . TRP A 1 84 ? 16.025 -0.486 -15.035 1.00 86.19 84 TRP A C 1
ATOM 657 O O . TRP A 1 84 ? 15.958 0.072 -16.127 1.00 86.19 84 TRP A O 1
ATOM 667 N N . HIS A 1 85 ? 17.112 -1.173 -14.673 1.00 88.31 85 HIS A N 1
ATOM 668 C CA . HIS A 1 85 ? 18.316 -1.275 -15.506 1.00 88.31 85 HIS A CA 1
ATOM 669 C C . HIS A 1 85 ? 18.116 -2.107 -16.787 1.00 88.31 85 HIS A C 1
ATOM 671 O O . HIS A 1 85 ? 18.939 -2.031 -17.696 1.00 88.31 85 HIS A O 1
ATOM 677 N N . HIS A 1 86 ? 17.015 -2.856 -16.888 1.00 89.94 86 HIS A N 1
ATOM 678 C CA . HIS A 1 86 ? 16.588 -3.573 -18.090 1.00 89.94 86 HIS A CA 1
ATOM 679 C C . HIS A 1 86 ? 15.497 -2.820 -18.874 1.00 89.94 86 HIS A C 1
ATOM 681 O O . HIS A 1 86 ? 14.782 -3.414 -19.682 1.00 89.94 86 HIS A O 1
ATOM 687 N N . GLY A 1 87 ? 15.363 -1.508 -18.657 1.00 85.81 87 GLY A N 1
ATOM 688 C CA . GLY A 1 87 ? 14.370 -0.676 -19.338 1.00 85.81 87 GLY A CA 1
ATOM 689 C C . GLY A 1 87 ? 12.996 -0.682 -18.667 1.00 85.81 87 GLY A C 1
ATOM 690 O O . GLY A 1 87 ? 12.006 -0.361 -19.319 1.00 85.81 87 GLY A O 1
ATOM 691 N N . GLY A 1 88 ? 12.924 -1.053 -17.383 1.00 83.44 88 GLY A N 1
ATOM 692 C CA . GLY A 1 88 ? 11.763 -0.821 -16.521 1.00 83.44 88 GLY A CA 1
ATOM 693 C C . GLY A 1 88 ? 11.308 0.634 -16.550 1.00 83.44 88 GLY A C 1
ATOM 694 O O . GLY A 1 88 ? 12.128 1.546 -16.505 1.00 83.44 88 GLY A O 1
ATOM 695 N N . THR A 1 89 ? 9.994 0.842 -16.626 1.00 75.50 89 THR A N 1
ATOM 696 C CA . THR A 1 89 ? 9.379 2.183 -16.651 1.00 75.50 89 THR A CA 1
ATOM 697 C C . THR A 1 89 ? 8.357 2.402 -15.537 1.00 75.50 89 THR A C 1
ATOM 699 O O . THR A 1 89 ? 7.691 3.440 -15.510 1.00 75.50 89 THR A O 1
ATOM 702 N N . THR A 1 90 ? 8.153 1.393 -14.690 1.00 76.06 90 THR A N 1
ATOM 703 C CA . THR A 1 90 ? 7.380 1.510 -13.445 1.00 76.06 90 THR A CA 1
ATOM 704 C C . THR A 1 90 ? 8.238 2.080 -12.343 1.00 76.06 90 THR A C 1
ATOM 706 O O . THR A 1 90 ? 9.465 2.058 -12.553 1.00 76.06 90 THR A O 1
#

Radius of gyration: 15.57 Å; chains: 1; bounding box: 37×32×37 Å

Foldseek 3Di:
DFDQDQPPGGDHPVVVVCCVPPVDPDDDDADADPVPRHGPPDDQDDQDDDPVRLVVCLVVPQADPPPPGGHGSVPDDDHFPQHVVNVGRD